Protein AF-A0AAV4SG59-F1 (afdb_monomer_lite)

Secondary structure (DSSP, 8-state):
-PPPEEEEE---TTT-EEEE-TTS-EEEESHHHHHHHHHHHHHT--EEEEE-TT--S--B-TTS-B-HHHHHHHTTS-SEEESS----HHHHTTS-----S---------PPPP-------S---

pLDDT: mean 89.24, std 9.64, range [48.56, 97.56]

Organism: Caerostris extrusa (NCBI:txid172846)

Structure (mmCIF, N/CA/C/O backbone):
data_AF-A0AAV4SG59-F1
#
_entry.id   AF-A0AAV4SG59-F1
#
loop_
_atom_site.group_PDB
_atom_site.id
_atom_site.type_symbol
_atom_site.label_atom_id
_atom_site.label_alt_id
_atom_site.label_comp_id
_atom_site.label_asym_id
_atom_site.label_entity_id
_atom_site.label_seq_id
_atom_site.pdbx_PDB_ins_code
_atom_site.Cartn_x
_atom_site.Cartn_y
_atom_site.Cartn_z
_atom_site.occupancy
_atom_site.B_iso_or_equiv
_atom_site.auth_seq_id
_atom_site.auth_comp_id
_atom_site.auth_asym_id
_atom_site.auth_atom_id
_atom_site.pdbx_PDB_model_num
ATOM 1 N N . MET A 1 1 ? -23.487 -0.217 15.645 1.00 48.56 1 MET A N 1
ATOM 2 C CA . MET A 1 1 ? -22.173 0.319 16.071 1.00 48.56 1 MET A CA 1
ATOM 3 C C . MET A 1 1 ? -21.315 0.450 14.822 1.00 48.56 1 MET A C 1
ATOM 5 O O . MET A 1 1 ? -21.393 -0.451 13.999 1.00 48.56 1 MET A O 1
ATOM 9 N N . LYS A 1 2 ? -20.582 1.552 14.612 1.00 55.00 2 LYS A N 1
ATOM 10 C CA . LYS A 1 2 ? -19.637 1.623 13.482 1.00 55.00 2 LYS A CA 1
ATOM 11 C C . LYS A 1 2 ? -18.427 0.747 13.823 1.00 55.00 2 LYS A C 1
ATOM 13 O O . LYS A 1 2 ? -17.801 0.981 14.852 1.00 55.00 2 LYS A O 1
ATOM 18 N N . GLN A 1 3 ? -18.158 -0.273 13.009 1.00 78.12 3 GLN A N 1
ATOM 19 C CA . GLN A 1 3 ? -16.942 -1.085 13.098 1.00 78.12 3 GLN A CA 1
ATOM 20 C C . GLN A 1 3 ? -15.732 -0.163 12.867 1.00 78.12 3 GLN A C 1
ATOM 22 O O . GLN A 1 3 ? -15.763 0.659 11.950 1.00 78.12 3 GLN A O 1
ATOM 27 N N . LYS A 1 4 ? -14.702 -0.256 13.713 1.00 88.75 4 LYS A N 1
ATOM 28 C CA . LYS A 1 4 ? -13.432 0.459 13.519 1.00 88.75 4 LYS A CA 1
ATOM 29 C C . LYS A 1 4 ? -12.684 -0.199 12.355 1.00 88.75 4 LYS A C 1
ATOM 31 O O . LYS A 1 4 ? -12.552 -1.417 12.373 1.00 88.75 4 LYS A O 1
ATOM 36 N N . THR A 1 5 ? -12.235 0.581 11.371 1.00 94.50 5 THR A N 1
ATOM 37 C CA . THR A 1 5 ? -11.541 0.070 10.177 1.00 94.50 5 THR A CA 1
ATOM 38 C C . THR A 1 5 ? -10.048 -0.122 10.452 1.00 94.50 5 THR A C 1
ATOM 40 O O . THR A 1 5 ? -9.382 0.799 10.914 1.00 94.50 5 THR A O 1
ATOM 43 N N . PHE A 1 6 ? -9.482 -1.277 10.136 1.00 95.50 6 PHE A N 1
ATOM 44 C CA . PHE A 1 6 ? -8.046 -1.533 10.228 1.00 95.50 6 PHE A CA 1
ATOM 45 C C . PHE A 1 6 ? -7.386 -1.355 8.862 1.00 95.50 6 PHE A C 1
ATOM 47 O O . PHE A 1 6 ? -7.789 -1.970 7.875 1.00 95.50 6 PHE A O 1
ATOM 54 N N . VAL A 1 7 ? -6.362 -0.508 8.803 1.00 95.75 7 VAL A N 1
ATOM 55 C CA . VAL A 1 7 ? -5.634 -0.182 7.574 1.00 95.75 7 VAL A CA 1
ATOM 56 C C . VAL A 1 7 ? -4.211 -0.701 7.704 1.00 95.75 7 VAL A C 1
ATOM 58 O O . VAL A 1 7 ? -3.443 -0.196 8.526 1.00 95.75 7 VAL A O 1
ATOM 61 N N . VAL A 1 8 ? -3.856 -1.705 6.901 1.00 95.88 8 VAL A N 1
ATOM 62 C CA . VAL A 1 8 ? -2.485 -2.219 6.833 1.00 95.88 8 VAL A CA 1
ATOM 63 C C . VAL A 1 8 ? -1.680 -1.461 5.783 1.00 95.88 8 VAL A C 1
ATOM 65 O O . VAL A 1 8 ? -2.083 -1.345 4.624 1.00 95.88 8 VAL A O 1
ATOM 68 N N . VAL A 1 9 ? -0.538 -0.931 6.202 1.00 93.94 9 VAL A N 1
ATOM 69 C CA . VAL A 1 9 ? 0.274 -0.020 5.394 1.00 93.94 9 VAL A CA 1
ATOM 70 C C . VAL A 1 9 ? 1.597 -0.626 4.951 1.00 93.94 9 VAL A C 1
ATOM 72 O O . VAL A 1 9 ? 2.167 -1.472 5.645 1.00 93.94 9 VAL A O 1
ATOM 75 N N . SER A 1 10 ? 2.085 -0.160 3.797 1.00 90.88 10 SER A N 1
ATOM 76 C CA . SER A 1 10 ? 3.367 -0.590 3.245 1.00 90.88 10 SER A CA 1
ATOM 77 C C . SER A 1 10 ? 4.522 -0.316 4.210 1.00 90.88 10 SER A C 1
ATOM 79 O O . SER A 1 10 ? 4.618 0.788 4.747 1.00 90.88 10 SER A O 1
ATOM 81 N N . PRO A 1 11 ? 5.432 -1.287 4.404 1.00 84.94 11 PRO A N 1
ATOM 82 C CA . PRO A 1 11 ? 6.613 -1.122 5.248 1.00 84.94 11 PRO A CA 1
ATOM 83 C C . PRO A 1 11 ? 7.744 -0.350 4.545 1.00 84.94 11 PRO A C 1
ATOM 85 O O . PRO A 1 11 ? 8.852 -0.249 5.068 1.00 84.94 11 PRO A O 1
ATOM 88 N N . MET A 1 12 ? 7.513 0.144 3.326 1.00 87.94 12 MET A N 1
ATOM 89 C CA . MET A 1 12 ? 8.528 0.820 2.531 1.00 87.94 12 MET A CA 1
ATOM 90 C C . MET A 1 12 ? 8.693 2.285 2.965 1.00 87.94 12 MET A C 1
ATOM 92 O O . MET A 1 12 ? 8.087 3.189 2.388 1.00 87.94 12 MET A O 1
ATOM 96 N N . GLU A 1 13 ? 9.587 2.501 3.933 1.00 85.56 13 GLU A N 1
ATOM 97 C CA . GLU A 1 13 ? 9.891 3.797 4.575 1.00 85.56 13 GLU A CA 1
ATOM 98 C C . GLU A 1 13 ? 10.122 4.966 3.597 1.00 85.56 13 GLU A C 1
ATOM 100 O O . GLU A 1 13 ? 9.777 6.111 3.888 1.00 85.56 13 GLU A O 1
ATOM 105 N N . LEU A 1 14 ? 10.668 4.693 2.403 1.00 87.50 14 LEU A N 1
ATOM 106 C CA . LEU A 1 14 ? 10.906 5.722 1.382 1.00 87.50 14 LEU A CA 1
ATOM 107 C C . LEU A 1 14 ? 9.606 6.373 0.878 1.00 87.50 14 LEU A C 1
ATOM 109 O O . LEU A 1 14 ? 9.587 7.566 0.579 1.00 87.50 14 LEU A O 1
ATOM 113 N N . LEU A 1 15 ? 8.534 5.590 0.755 1.00 88.00 15 LEU A N 1
ATOM 114 C CA . LEU A 1 15 ? 7.243 6.053 0.239 1.00 88.00 15 LEU A CA 1
ATOM 115 C C . LEU A 1 15 ? 6.253 6.345 1.363 1.00 88.00 15 LEU A C 1
ATOM 117 O O . LEU A 1 15 ? 5.384 7.210 1.209 1.00 88.00 15 LEU A O 1
ATOM 121 N N . MET A 1 16 ? 6.381 5.631 2.480 1.00 91.56 16 MET A N 1
ATOM 122 C CA . MET A 1 16 ? 5.444 5.696 3.585 1.00 91.56 16 MET A CA 1
ATOM 123 C C . MET A 1 16 ? 6.145 5.479 4.920 1.00 91.56 16 MET A C 1
ATOM 125 O O . MET A 1 16 ? 6.764 4.444 5.128 1.00 91.56 16 MET A O 1
ATOM 129 N N . HIS A 1 17 ? 5.973 6.425 5.839 1.00 89.94 17 HIS A N 1
ATOM 130 C CA . HIS A 1 17 ? 6.396 6.280 7.229 1.00 89.94 17 HIS A CA 1
ATOM 131 C C . HIS A 1 17 ? 5.258 6.650 8.176 1.00 89.94 17 HIS A C 1
ATOM 133 O O . HIS A 1 17 ? 4.491 7.589 7.939 1.00 89.94 17 HIS A O 1
ATOM 139 N N . VAL A 1 18 ? 5.130 5.865 9.245 1.00 90.81 18 VAL A N 1
ATOM 140 C CA . V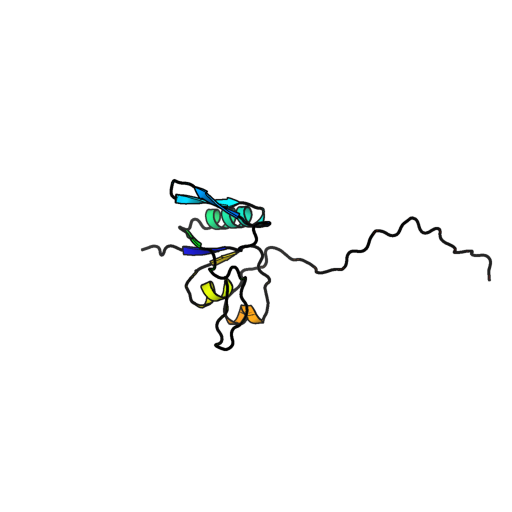AL A 1 18 ? 4.047 5.979 10.224 1.00 90.81 18 VAL A CA 1
ATOM 141 C C . VAL A 1 18 ? 4.575 6.678 11.470 1.00 90.81 18 VAL A C 1
ATOM 143 O O . VAL A 1 18 ? 5.276 6.078 12.283 1.00 90.81 18 VAL A O 1
ATOM 146 N N . ASN A 1 19 ? 4.199 7.939 11.655 1.00 89.94 19 ASN A N 1
ATOM 147 C CA . ASN A 1 19 ? 4.570 8.720 12.826 1.00 89.94 19 ASN A CA 1
ATOM 148 C C . ASN A 1 19 ? 3.451 8.658 13.875 1.00 89.94 19 ASN A C 1
ATOM 150 O O . ASN A 1 19 ? 2.357 9.190 13.673 1.00 89.94 19 ASN A O 1
ATOM 154 N N . ARG A 1 20 ? 3.704 7.971 14.995 1.00 88.25 20 ARG A N 1
ATOM 155 C CA . ARG A 1 20 ? 2.756 7.868 16.114 1.00 88.25 20 ARG A CA 1
ATOM 156 C C . ARG A 1 20 ? 3.062 8.947 17.145 1.00 88.25 20 ARG A C 1
ATOM 158 O O . ARG A 1 20 ? 4.103 8.912 17.799 1.00 88.25 20 ARG A O 1
ATOM 165 N N . LYS A 1 21 ? 2.138 9.888 17.316 1.00 84.06 21 LYS A N 1
ATOM 166 C CA . LYS A 1 21 ? 2.238 10.948 18.322 1.00 84.06 21 LYS A CA 1
ATOM 167 C C . LYS A 1 21 ? 1.883 10.399 19.704 1.00 84.06 21 LYS A C 1
ATOM 169 O O . LYS A 1 21 ? 1.086 9.473 19.843 1.00 84.06 21 LYS A O 1
ATOM 174 N N . GLY A 1 22 ? 2.441 11.006 20.753 1.00 77.06 22 GLY A N 1
ATOM 175 C CA . GLY A 1 22 ? 2.218 10.582 22.145 1.00 77.06 22 GLY A CA 1
ATOM 176 C C . GLY A 1 22 ? 0.767 10.698 22.639 1.00 77.06 22 GLY A C 1
ATOM 177 O O . GLY A 1 22 ? 0.436 10.144 23.680 1.00 77.06 22 GLY A O 1
ATOM 178 N N . ASN A 1 23 ? -0.105 11.383 21.895 1.00 80.00 23 ASN A N 1
ATOM 179 C CA . ASN A 1 23 ? -1.544 11.476 22.157 1.00 80.00 23 ASN A CA 1
ATOM 180 C C . ASN A 1 23 ? -2.366 10.350 21.491 1.00 80.00 23 ASN A C 1
ATOM 182 O O . ASN A 1 23 ? -3.585 10.338 21.630 1.00 80.00 23 ASN A O 1
ATOM 186 N N . GLY A 1 24 ? -1.717 9.423 20.778 1.00 74.38 24 GLY A N 1
ATOM 187 C CA . GLY A 1 24 ? -2.370 8.336 20.045 1.00 74.38 24 GLY A CA 1
ATOM 188 C C . GLY A 1 24 ? -2.714 8.665 18.590 1.00 74.38 24 GLY A C 1
ATOM 189 O O . GLY A 1 24 ? -3.137 7.762 17.866 1.00 74.38 24 GLY A O 1
ATOM 190 N N . ASP A 1 25 ? -2.496 9.904 18.135 1.00 81.69 25 ASP A N 1
ATOM 191 C CA . ASP A 1 25 ? -2.700 10.267 16.733 1.00 81.69 25 ASP A CA 1
ATOM 192 C C . ASP A 1 25 ? -1.640 9.610 15.847 1.00 81.69 25 ASP A C 1
ATOM 194 O O . ASP A 1 25 ? -0.448 9.576 16.174 1.00 81.69 25 ASP A O 1
ATOM 198 N N . VAL A 1 26 ? -2.070 9.130 14.683 1.00 87.06 26 VAL A N 1
ATOM 199 C CA . VAL A 1 26 ? -1.180 8.579 13.662 1.00 87.06 26 VAL A CA 1
ATOM 200 C C . VAL A 1 26 ? -1.119 9.543 12.490 1.00 87.06 26 VAL A C 1
ATOM 202 O O . VAL A 1 26 ? -2.151 9.922 11.941 1.00 87.06 26 VAL A O 1
ATOM 205 N N . GLN A 1 27 ? 0.093 9.924 12.103 1.00 90.06 27 GLN A N 1
ATOM 206 C CA . GLN A 1 27 ? 0.351 10.717 10.913 1.00 90.06 27 GLN A CA 1
ATOM 207 C C . GLN A 1 27 ? 1.088 9.856 9.891 1.00 90.06 27 GLN A C 1
ATOM 209 O O . GLN A 1 27 ? 2.159 9.317 10.174 1.00 90.06 27 GLN A O 1
ATOM 214 N N . LEU A 1 28 ? 0.486 9.705 8.712 1.00 92.44 28 LEU A N 1
ATOM 215 C CA . LEU A 1 28 ? 1.127 9.061 7.574 1.00 92.44 28 LEU A CA 1
ATOM 216 C C . LEU A 1 28 ? 1.906 10.109 6.784 1.00 92.44 28 LEU A C 1
ATOM 218 O O . LEU A 1 28 ? 1.364 11.129 6.350 1.00 92.44 28 LEU A O 1
ATOM 222 N N . GLU A 1 29 ? 3.188 9.853 6.597 1.00 92.31 29 GLU A N 1
ATOM 223 C CA . GLU A 1 29 ? 4.108 10.744 5.906 1.00 92.31 29 GLU A CA 1
ATOM 224 C C . GLU A 1 29 ? 4.785 10.011 4.730 1.00 92.31 29 GLU A C 1
ATOM 226 O O . GLU A 1 29 ? 4.609 8.809 4.539 1.00 92.31 29 GLU A O 1
ATOM 231 N N . GLY A 1 30 ? 5.530 10.743 3.895 1.00 92.25 30 GLY A N 1
ATOM 232 C CA . GLY A 1 30 ? 5.955 10.272 2.567 1.00 92.25 30 GLY A CA 1
ATOM 233 C C . GLY A 1 30 ? 4.897 10.549 1.492 1.00 92.25 30 GLY A C 1
ATOM 234 O O . GLY A 1 30 ? 3.806 11.034 1.800 1.00 92.25 30 GLY A O 1
ATOM 235 N N . CYS A 1 31 ? 5.221 10.331 0.215 1.00 91.69 31 CYS A N 1
ATOM 236 C CA . CYS A 1 31 ? 4.286 10.625 -0.879 1.00 91.69 31 CYS A CA 1
ATOM 237 C C . CYS A 1 31 ? 3.043 9.723 -0.824 1.00 91.69 31 CYS A C 1
ATOM 239 O O . CYS A 1 31 ? 1.924 10.235 -0.826 1.00 91.69 31 CYS A O 1
ATOM 241 N N . GLU A 1 32 ? 3.232 8.412 -0.680 1.00 92.81 32 GLU A N 1
ATOM 242 C CA . GLU A 1 32 ? 2.137 7.445 -0.559 1.00 92.81 32 GLU A CA 1
ATOM 243 C C . GLU A 1 32 ? 1.421 7.577 0.787 1.00 92.81 32 GLU A C 1
ATOM 245 O O . GLU A 1 32 ? 0.196 7.489 0.840 1.00 92.81 32 GLU A O 1
ATOM 250 N N . GLY A 1 33 ? 2.155 7.849 1.873 1.00 93.62 33 GLY A N 1
ATOM 251 C CA . GLY A 1 33 ? 1.556 8.086 3.190 1.00 93.62 33 GLY A CA 1
ATOM 252 C C . GLY A 1 33 ? 0.599 9.277 3.190 1.00 93.62 33 GLY A C 1
ATOM 253 O O . GLY A 1 33 ? -0.550 9.148 3.609 1.00 93.62 33 GLY A O 1
ATOM 254 N N . LYS A 1 34 ? 1.031 10.419 2.641 1.00 93.56 34 LYS A N 1
ATOM 255 C CA . LYS A 1 34 ? 0.177 11.610 2.508 1.00 93.56 34 LYS A CA 1
ATOM 256 C C . LYS A 1 34 ? -1.006 11.371 1.574 1.00 93.56 34 LYS A C 1
ATOM 258 O O . LYS A 1 34 ? -2.103 11.837 1.867 1.00 93.56 34 LYS A O 1
ATOM 263 N N . PHE A 1 35 ? -0.805 10.650 0.471 1.00 93.62 35 PHE A N 1
ATOM 264 C CA . PHE A 1 35 ? -1.899 10.299 -0.433 1.00 93.62 35 PHE A CA 1
ATOM 265 C C . PHE A 1 35 ? -2.954 9.433 0.269 1.00 93.62 35 PHE A C 1
ATOM 267 O O . PHE A 1 35 ? -4.136 9.777 0.256 1.00 93.62 35 PHE A O 1
ATOM 274 N N . LEU A 1 36 ? -2.534 8.369 0.960 1.00 93.88 36 LEU A N 1
ATOM 275 C CA . LEU A 1 36 ? -3.438 7.508 1.722 1.00 93.88 36 LEU A CA 1
ATOM 276 C C . LEU A 1 36 ? -4.153 8.281 2.840 1.00 93.88 36 LEU A C 1
ATOM 278 O O . LEU A 1 36 ? -5.354 8.100 3.027 1.00 93.88 36 LEU A O 1
ATOM 282 N N . GLN A 1 37 ? -3.456 9.183 3.536 1.00 93.06 37 GLN A N 1
ATOM 283 C CA . GLN A 1 37 ? -4.054 10.059 4.548 1.00 93.06 37 GLN A CA 1
ATOM 284 C C . GLN A 1 37 ? -5.215 10.886 3.970 1.00 93.06 37 GLN A C 1
ATOM 286 O O . GLN A 1 37 ? -6.302 10.895 4.545 1.00 93.06 37 GLN A O 1
ATOM 291 N N . ILE A 1 38 ? -5.026 11.505 2.797 1.00 94.50 38 ILE A N 1
ATOM 292 C CA . ILE A 1 38 ? -6.075 12.274 2.102 1.00 94.50 38 ILE A CA 1
ATOM 293 C C . ILE A 1 38 ? -7.270 11.381 1.746 1.00 94.50 38 ILE A C 1
ATOM 295 O O . ILE A 1 38 ? -8.421 11.788 1.918 1.00 94.50 38 ILE A O 1
ATOM 299 N N . VAL A 1 39 ? -7.022 10.156 1.272 1.00 93.94 39 VAL A N 1
ATOM 300 C CA . VAL A 1 39 ? -8.090 9.191 0.960 1.00 93.94 39 VAL A CA 1
ATOM 301 C C . VAL A 1 39 ? -8.896 8.848 2.216 1.00 93.94 39 VAL A C 1
ATOM 303 O O . VAL A 1 39 ? -10.126 8.909 2.192 1.00 93.94 39 VAL A O 1
ATOM 306 N N . LEU A 1 40 ? -8.232 8.532 3.329 1.00 93.12 40 LEU A N 1
ATOM 307 C CA . LEU A 1 40 ? -8.893 8.175 4.589 1.00 93.12 40 LEU A CA 1
ATOM 308 C C . LEU A 1 40 ? -9.703 9.346 5.174 1.00 93.12 40 LEU A C 1
ATOM 310 O O . LEU A 1 40 ? -10.825 9.146 5.650 1.00 93.12 40 LEU A O 1
ATOM 314 N N . GLU A 1 41 ? -9.183 10.571 5.078 1.00 93.19 41 GLU A N 1
ATOM 315 C CA . GLU A 1 41 ? -9.892 11.797 5.465 1.00 93.19 41 GLU A CA 1
ATOM 316 C C . GLU A 1 41 ? -11.136 12.039 4.601 1.00 93.19 41 GLU A C 1
ATOM 318 O O . GLU A 1 41 ? -12.209 12.360 5.126 1.00 93.19 41 GLU A O 1
ATOM 323 N N . ALA A 1 42 ? -11.032 11.827 3.286 1.00 95.62 42 ALA A N 1
ATOM 324 C CA . ALA A 1 42 ? -12.154 11.958 2.359 1.00 95.62 42 ALA A CA 1
ATOM 325 C C . ALA A 1 42 ? -13.256 10.917 2.619 1.00 95.62 42 ALA A C 1
ATOM 327 O O . ALA A 1 42 ? -14.443 11.238 2.511 1.00 95.62 42 ALA A O 1
ATOM 328 N N . LEU A 1 43 ? -12.883 9.696 3.017 1.00 93.25 43 LEU A N 1
ATOM 329 C CA . LEU A 1 43 ? -13.821 8.633 3.392 1.00 93.25 43 LEU A CA 1
ATOM 330 C C . LEU A 1 43 ? -14.570 8.926 4.703 1.00 93.25 43 LEU A C 1
ATOM 332 O O . LEU A 1 43 ? -15.649 8.372 4.923 1.00 93.25 43 LEU A O 1
ATOM 336 N N . ARG A 1 44 ? -14.036 9.804 5.566 1.00 92.56 44 ARG A N 1
ATOM 337 C CA . ARG A 1 44 ? -14.619 10.167 6.875 1.00 92.56 44 ARG A CA 1
ATOM 338 C C . ARG A 1 44 ? -14.904 8.943 7.758 1.00 92.56 44 ARG A C 1
ATOM 340 O O . ARG A 1 44 ? -15.940 8.861 8.429 1.00 92.56 44 ARG A O 1
ATOM 347 N N . ILE A 1 45 ? -13.981 7.985 7.742 1.00 90.00 45 ILE A N 1
ATOM 348 C CA . ILE A 1 45 ? -14.040 6.750 8.532 1.00 90.00 45 ILE A CA 1
ATOM 349 C C . ILE A 1 45 ? -13.157 6.844 9.777 1.00 90.00 45 ILE A C 1
ATOM 351 O O . ILE A 1 45 ? -12.180 7.586 9.810 1.00 90.00 45 ILE A O 1
ATOM 355 N N . GLN A 1 46 ? -13.499 6.074 10.810 1.00 91.06 46 GLN A N 1
ATOM 356 C CA . GLN A 1 46 ? -12.600 5.849 11.940 1.00 91.06 46 GLN A CA 1
ATOM 357 C C . GLN A 1 46 ? -11.701 4.668 11.609 1.00 91.06 46 GLN A C 1
ATOM 359 O O . GLN A 1 46 ? -12.213 3.579 11.341 1.00 91.06 46 GLN A O 1
ATOM 364 N N . TYR A 1 47 ? -10.389 4.878 11.655 1.00 92.19 47 TYR A N 1
ATOM 365 C CA . TYR A 1 47 ? -9.425 3.852 11.294 1.00 92.19 47 TYR A CA 1
ATOM 366 C C . TYR A 1 47 ? -8.299 3.694 12.317 1.00 92.19 47 TYR A C 1
ATOM 368 O O . TYR A 1 47 ? -8.052 4.569 13.147 1.00 92.19 47 TYR A O 1
ATOM 376 N N . GLU A 1 48 ? -7.614 2.559 12.248 1.00 92.69 48 GLU A N 1
ATOM 377 C CA . GLU A 1 48 ? -6.368 2.285 12.952 1.00 92.69 48 GLU A CA 1
ATOM 378 C C . GLU A 1 48 ? -5.321 1.774 11.968 1.00 92.69 48 GLU A C 1
ATOM 380 O O . GLU A 1 48 ? -5.585 0.865 11.182 1.00 92.69 48 GLU A O 1
ATOM 385 N N . ILE A 1 49 ? -4.127 2.364 12.020 1.00 92.75 49 ILE A N 1
ATOM 386 C CA . ILE A 1 49 ? -2.997 1.919 11.208 1.00 92.75 49 ILE A CA 1
ATOM 387 C C . ILE A 1 49 ? -2.331 0.725 11.883 1.00 92.75 49 ILE A C 1
ATOM 389 O O . ILE A 1 49 ? -1.848 0.829 13.020 1.00 92.75 49 ILE A O 1
ATOM 393 N N . VAL A 1 50 ? -2.244 -0.377 11.150 1.00 92.44 50 VAL A N 1
ATOM 394 C CA . VAL A 1 50 ? -1.520 -1.592 11.526 1.00 92.44 50 VAL A CA 1
ATOM 395 C C . VAL A 1 50 ? -0.399 -1.853 10.523 1.00 92.44 50 VAL A C 1
ATOM 397 O O . VAL A 1 50 ? -0.452 -1.420 9.376 1.00 92.44 50 VAL A O 1
ATOM 400 N N . VAL A 1 51 ? 0.646 -2.546 10.960 1.00 89.31 51 VAL A N 1
ATOM 401 C CA . VAL A 1 51 ? 1.791 -2.906 10.114 1.00 89.31 51 VAL A CA 1
ATOM 402 C C . VAL A 1 51 ? 1.906 -4.423 10.123 1.00 89.31 51 VAL A C 1
ATOM 404 O O . VAL A 1 51 ? 1.772 -5.037 11.186 1.00 89.31 51 VAL A O 1
ATOM 407 N N . SER A 1 52 ? 2.133 -5.029 8.954 1.00 90.12 52 SER A N 1
ATOM 408 C CA . SER A 1 52 ? 2.341 -6.476 8.882 1.00 90.12 52 SER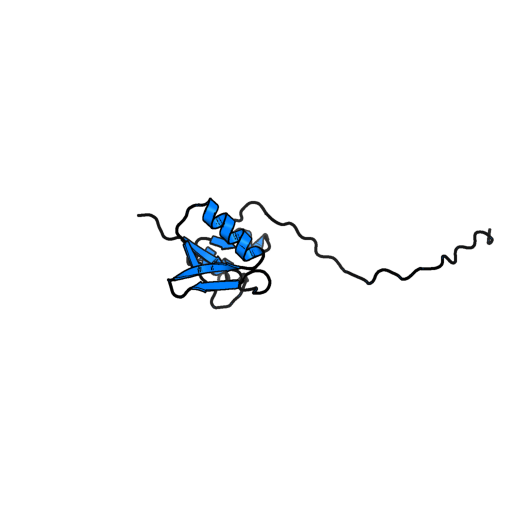 A CA 1
ATOM 409 C C . SER A 1 52 ? 3.576 -6.877 9.680 1.00 90.12 52 SER A C 1
ATOM 411 O O . SER A 1 52 ? 4.627 -6.248 9.568 1.00 90.12 52 SER A O 1
ATOM 413 N N . LYS A 1 53 ? 3.471 -7.955 10.461 1.00 89.31 53 LYS A N 1
ATOM 414 C CA . LYS A 1 53 ? 4.576 -8.445 11.303 1.00 89.31 53 LYS A CA 1
ATOM 415 C C . LYS A 1 53 ? 5.791 -8.886 10.488 1.00 89.31 53 LYS A C 1
ATOM 417 O O . LYS A 1 53 ? 6.912 -8.773 10.966 1.00 89.31 53 LYS A O 1
ATOM 422 N N . ASP A 1 54 ? 5.554 -9.413 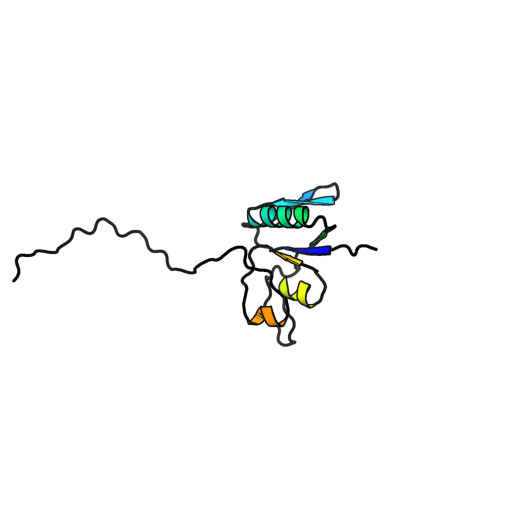9.291 1.00 91.75 54 ASP A N 1
ATOM 423 C CA . ASP A 1 54 ? 6.590 -9.917 8.386 1.00 91.75 54 ASP A CA 1
ATOM 424 C C . ASP A 1 54 ? 7.143 -8.844 7.433 1.00 91.75 54 ASP A C 1
ATOM 426 O O . ASP A 1 54 ? 8.107 -9.114 6.723 1.00 91.75 54 ASP A O 1
ATOM 430 N N . LEU A 1 55 ? 6.559 -7.637 7.425 1.00 91.00 55 LEU A N 1
ATOM 431 C CA . LEU A 1 55 ? 6.920 -6.538 6.523 1.00 91.00 55 LEU A CA 1
ATOM 432 C C . LEU A 1 55 ? 6.916 -6.944 5.034 1.00 91.00 55 LEU A C 1
ATOM 434 O O . LEU A 1 55 ? 7.684 -6.410 4.231 1.00 91.00 55 LEU A O 1
ATOM 438 N N . LEU A 1 56 ? 6.041 -7.876 4.646 1.00 92.75 56 LEU A N 1
ATOM 439 C CA . LEU A 1 56 ? 5.870 -8.299 3.256 1.00 92.75 56 LEU A CA 1
ATOM 440 C C . LEU A 1 56 ? 4.624 -7.670 2.621 1.00 92.75 56 LEU A C 1
ATOM 442 O O . LEU A 1 56 ? 3.624 -7.393 3.284 1.00 92.75 56 LEU A O 1
ATOM 446 N N . TYR A 1 57 ? 4.657 -7.502 1.297 1.00 92.62 57 TYR A N 1
ATOM 447 C CA . TYR A 1 57 ? 3.481 -7.095 0.520 1.00 92.62 57 TYR A CA 1
ATOM 448 C C . TYR A 1 57 ? 2.438 -8.211 0.472 1.00 92.62 57 TYR A C 1
ATOM 450 O O . TYR A 1 57 ? 1.258 -7.982 0.726 1.00 92.62 57 TYR A O 1
ATOM 458 N N . GLY A 1 58 ? 2.891 -9.426 0.178 1.00 93.12 58 GLY A N 1
ATOM 459 C CA . GLY A 1 58 ? 2.078 -10.627 0.208 1.00 93.12 58 GLY A CA 1
ATOM 460 C C . GLY A 1 58 ? 2.429 -11.572 -0.923 1.00 93.12 58 GLY A C 1
ATOM 461 O O . GLY A 1 58 ? 2.245 -11.249 -2.103 1.00 93.12 58 GLY A O 1
ATOM 462 N N . GLU A 1 59 ? 2.911 -12.737 -0.510 1.00 94.44 59 GLU A N 1
ATOM 463 C CA . GLU A 1 59 ? 3.290 -13.868 -1.345 1.00 94.44 59 GLU A CA 1
ATOM 464 C C . GLU A 1 59 ? 2.349 -15.044 -1.071 1.00 94.44 59 GLU A C 1
ATOM 466 O O . GLU A 1 59 ? 1.939 -15.230 0.082 1.00 94.44 59 GLU A O 1
ATOM 471 N N . PRO A 1 60 ? 1.996 -15.834 -2.097 1.00 96.31 60 PRO A N 1
ATOM 472 C CA . PRO A 1 60 ? 1.147 -17.000 -1.917 1.00 96.31 60 PRO A CA 1
ATOM 473 C C . PRO A 1 60 ? 1.858 -18.066 -1.076 1.00 96.31 60 PRO A C 1
ATOM 475 O O . PRO A 1 60 ? 3.043 -18.351 -1.261 1.00 96.31 60 PRO A O 1
ATOM 478 N N . LEU A 1 61 ? 1.107 -18.692 -0.179 1.00 96.31 61 LEU A N 1
ATOM 479 C CA . LEU A 1 61 ? 1.525 -19.830 0.628 1.00 96.31 61 LEU A CA 1
ATOM 480 C C . LEU A 1 61 ? 0.915 -21.134 0.079 1.00 96.31 61 LEU A C 1
ATOM 482 O O . LEU A 1 61 ? -0.126 -21.102 -0.585 1.00 96.31 61 LEU A O 1
ATOM 486 N N . PRO A 1 62 ? 1.521 -22.306 0.364 1.00 96.88 62 PRO A N 1
ATOM 487 C CA . PRO A 1 62 ? 1.009 -23.598 -0.111 1.00 96.88 62 PRO A CA 1
ATOM 488 C C . PRO A 1 62 ? -0.409 -23.949 0.366 1.00 96.88 62 PRO A C 1
ATOM 490 O O . PRO A 1 62 ? -1.063 -24.793 -0.240 1.00 96.88 62 PRO A O 1
ATOM 493 N N . ASP A 1 63 ? -0.880 -23.329 1.447 1.00 95.06 63 ASP A N 1
ATOM 494 C CA . ASP A 1 63 ? -2.209 -23.534 2.033 1.00 95.06 63 ASP A CA 1
ATOM 495 C C . ASP A 1 63 ? -3.304 -22.656 1.391 1.00 95.06 63 ASP A C 1
ATOM 497 O O . ASP A 1 63 ? -4.464 -22.722 1.796 1.00 95.06 63 ASP A O 1
ATOM 501 N N . GLY A 1 64 ? -2.951 -21.837 0.393 1.00 94.56 64 GLY A N 1
ATOM 502 C CA . GLY A 1 64 ? -3.859 -20.903 -0.276 1.00 94.56 64 GLY A CA 1
ATOM 503 C C . GLY A 1 64 ? -4.011 -19.549 0.427 1.00 94.56 64 GLY A C 1
ATOM 504 O O . GLY A 1 64 ? -4.707 -18.671 -0.093 1.00 94.56 64 GLY A O 1
ATOM 505 N N . ASN A 1 65 ? -3.358 -19.344 1.574 1.00 96.00 65 ASN A N 1
ATOM 506 C CA . ASN A 1 65 ? -3.245 -18.028 2.195 1.00 96.00 65 ASN A CA 1
ATOM 507 C C . ASN A 1 65 ? -2.125 -17.202 1.553 1.00 96.00 65 ASN A C 1
ATOM 509 O O . ASN A 1 65 ? -1.315 -17.698 0.772 1.00 96.00 65 ASN A O 1
ATOM 513 N N . PHE A 1 66 ? -2.068 -15.924 1.909 1.00 97.31 66 PHE A N 1
ATOM 514 C CA . PHE A 1 66 ? -0.960 -15.034 1.587 1.00 97.31 66 PHE A CA 1
ATOM 515 C C . PHE A 1 66 ? -0.225 -14.594 2.854 1.00 97.31 66 PHE A C 1
ATOM 517 O O . PHE A 1 66 ? -0.802 -14.499 3.942 1.00 97.31 66 PHE A O 1
ATOM 524 N N . THR A 1 67 ? 1.059 -14.290 2.712 1.00 96.19 67 THR A N 1
ATOM 525 C CA . THR A 1 67 ? 1.817 -13.531 3.715 1.00 96.19 67 THR A CA 1
ATOM 526 C C . THR A 1 67 ? 1.450 -12.046 3.663 1.00 96.19 67 THR A C 1
ATOM 528 O O . THR A 1 67 ? 0.654 -11.614 2.819 1.00 96.19 67 THR A O 1
ATOM 531 N N . GLY A 1 68 ? 2.049 -11.239 4.536 1.00 95.12 68 GLY A N 1
ATOM 532 C CA . GLY A 1 68 ? 2.069 -9.797 4.359 1.00 95.12 68 GLY A CA 1
ATOM 533 C C . GLY A 1 68 ? 0.715 -9.107 4.426 1.00 95.12 68 GLY A C 1
ATOM 534 O O . GLY A 1 68 ? -0.280 -9.628 4.937 1.00 95.12 68 GLY A O 1
ATOM 535 N N . MET A 1 69 ? 0.691 -7.909 3.854 1.00 95.75 69 MET A N 1
ATOM 536 C CA . MET A 1 69 ? -0.492 -7.053 3.803 1.00 95.75 69 MET A CA 1
ATOM 537 C C . MET A 1 69 ? -1.676 -7.714 3.091 1.0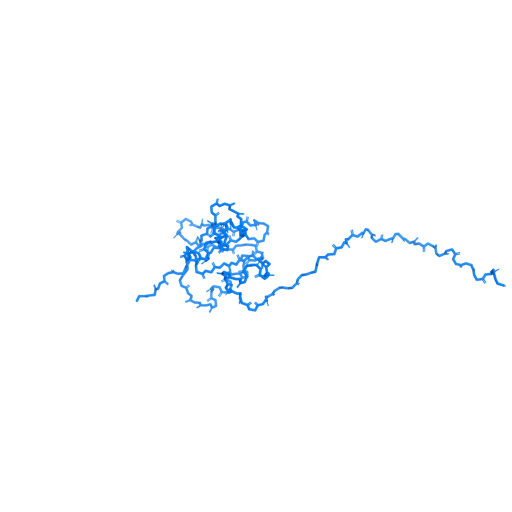0 95.75 69 MET A C 1
ATOM 539 O O . MET A 1 69 ? -2.799 -7.651 3.587 1.00 95.75 69 MET A O 1
ATOM 543 N N . ILE A 1 70 ? -1.433 -8.387 1.960 1.00 96.56 70 ILE A N 1
ATOM 544 C CA . ILE A 1 70 ? -2.486 -9.114 1.231 1.00 96.56 70 ILE A CA 1
ATOM 545 C C . ILE A 1 70 ? -3.069 -10.230 2.095 1.00 96.56 70 ILE A C 1
ATOM 547 O O . ILE A 1 70 ? -4.287 -10.381 2.150 1.00 96.56 70 ILE A O 1
ATOM 551 N N . GLY A 1 71 ? -2.223 -10.968 2.814 1.00 96.69 71 GLY A N 1
ATOM 552 C CA . GLY A 1 71 ? -2.655 -11.999 3.749 1.00 96.69 71 GLY A CA 1
ATOM 553 C C . GLY A 1 71 ? -3.526 -11.466 4.878 1.00 96.69 71 GLY A C 1
ATOM 554 O O . GLY A 1 71 ? -4.546 -12.069 5.205 1.00 96.69 71 GLY A O 1
ATOM 555 N N . MET A 1 72 ? -3.147 -10.323 5.456 1.00 97.38 72 MET A N 1
ATOM 556 C CA . MET A 1 72 ? -3.941 -9.674 6.502 1.00 97.38 72 MET A CA 1
ATOM 557 C C . MET A 1 72 ? -5.337 -9.297 5.994 1.00 97.38 72 MET A C 1
ATOM 559 O O . MET A 1 72 ? -6.320 -9.550 6.686 1.00 97.38 72 MET A O 1
ATOM 563 N N . VAL A 1 73 ? -5.442 -8.754 4.776 1.00 97.19 73 VAL A N 1
ATOM 564 C CA . VAL A 1 73 ? -6.744 -8.428 4.170 1.00 97.19 73 VAL A CA 1
ATOM 565 C C . VAL A 1 73 ? -7.542 -9.696 3.851 1.00 97.19 73 VAL A C 1
ATOM 567 O O . VAL A 1 73 ? -8.713 -9.785 4.207 1.00 97.19 73 VAL A O 1
ATOM 570 N N . GLN A 1 74 ? -6.911 -10.714 3.258 1.00 97.56 74 GLN A N 1
ATOM 571 C CA . GLN A 1 74 ? -7.554 -11.997 2.941 1.00 97.56 74 GLN A CA 1
ATOM 572 C C . GLN A 1 74 ? -8.169 -12.660 4.183 1.00 97.56 74 GLN A C 1
ATOM 574 O O . GLN A 1 74 ? -9.275 -13.194 4.118 1.00 97.56 74 GLN A O 1
ATOM 579 N N . ARG A 1 75 ? -7.453 -12.644 5.313 1.00 96.56 75 ARG A N 1
ATOM 580 C CA . ARG A 1 75 ? -7.893 -13.270 6.570 1.00 96.56 75 ARG A CA 1
ATOM 581 C C . ARG A 1 75 ? -8.804 -12.376 7.420 1.00 96.56 75 ARG A C 1
ATOM 583 O O . ARG A 1 75 ? -9.223 -12.805 8.492 1.00 96.56 75 ARG A O 1
ATOM 590 N N . GLY A 1 76 ? -9.115 -11.157 6.970 1.00 95.69 76 GLY A N 1
ATOM 591 C CA . GLY A 1 76 ? -9.941 -10.201 7.716 1.00 95.69 76 GLY A CA 1
ATOM 592 C C . GLY A 1 76 ? -9.255 -9.605 8.952 1.00 95.69 76 GLY A C 1
ATOM 593 O O . GLY A 1 76 ? -9.926 -9.117 9.857 1.00 95.69 76 GLY A O 1
ATOM 594 N N . GLU A 1 77 ? -7.923 -9.653 9.013 1.00 96.38 77 GLU A N 1
ATOM 595 C CA . GLU A 1 77 ? -7.109 -8.997 10.049 1.00 96.38 77 GLU A CA 1
ATOM 596 C C . GLU A 1 77 ? -6.957 -7.490 9.777 1.00 96.38 77 GLU A C 1
ATOM 598 O O . GLU A 1 77 ? -6.686 -6.713 10.693 1.00 96.38 77 GLU A O 1
ATOM 603 N N . ALA A 1 78 ? -7.124 -7.084 8.516 1.00 96.69 78 ALA A N 1
ATOM 604 C CA . ALA A 1 78 ? -7.219 -5.700 8.074 1.00 96.69 78 ALA A CA 1
ATOM 605 C C . ALA A 1 78 ? -8.361 -5.549 7.058 1.00 96.69 78 ALA A C 1
ATOM 607 O O . ALA A 1 78 ? -8.642 -6.465 6.291 1.00 96.69 78 ALA A O 1
ATOM 608 N N . ASP A 1 79 ? -8.994 -4.380 7.027 1.00 95.69 79 ASP A N 1
ATOM 609 C CA . ASP A 1 79 ? -10.110 -4.079 6.122 1.00 95.69 79 ASP A CA 1
ATOM 610 C C . ASP A 1 79 ? -9.638 -3.434 4.811 1.00 95.69 79 ASP A C 1
ATOM 612 O O . ASP A 1 79 ? -10.314 -3.506 3.786 1.00 95.69 79 ASP A O 1
ATOM 616 N N . LEU A 1 80 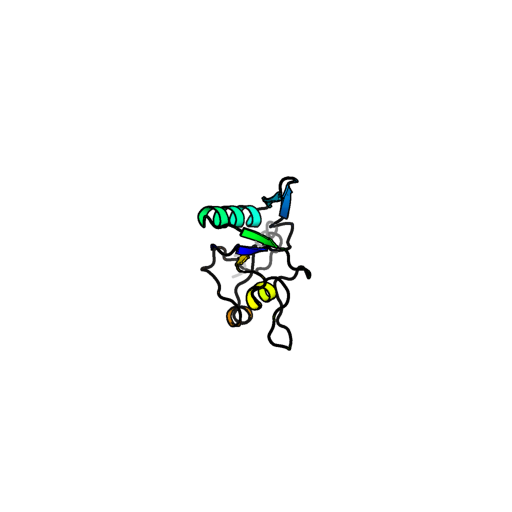? -8.485 -2.760 4.849 1.00 94.38 80 LEU A N 1
ATOM 617 C CA . LEU A 1 80 ? -7.924 -2.023 3.723 1.00 94.38 80 LEU A CA 1
ATOM 618 C C . LEU A 1 80 ? -6.399 -2.108 3.737 1.00 94.38 80 LEU A C 1
ATOM 620 O O . LEU A 1 80 ? -5.774 -2.071 4.797 1.00 94.38 80 LEU A O 1
ATOM 624 N N . THR A 1 81 ? -5.797 -2.162 2.551 1.00 93.50 81 THR A N 1
ATOM 625 C CA . THR A 1 81 ? -4.356 -1.968 2.372 1.00 93.50 81 THR A CA 1
ATOM 626 C C . THR A 1 81 ? -4.067 -0.870 1.353 1.00 93.50 81 THR A C 1
ATOM 628 O O . THR A 1 81 ? -4.865 -0.637 0.444 1.00 93.50 81 THR A O 1
ATOM 631 N N . GLY A 1 82 ? -2.941 -0.179 1.522 1.00 85.81 82 GLY A N 1
ATOM 632 C CA . GLY A 1 82 ? -2.477 0.881 0.632 1.00 85.81 82 GLY A CA 1
ATOM 633 C C . GLY A 1 82 ? -0.978 1.141 0.787 1.00 85.81 82 GLY A C 1
ATOM 634 O O . GLY A 1 82 ? -0.347 0.681 1.740 1.00 85.81 82 GLY A O 1
ATOM 635 N N . GLY A 1 83 ? -0.411 1.890 -0.157 1.00 79.56 83 GLY A N 1
ATOM 636 C CA . GLY A 1 83 ? 1.022 2.180 -0.205 1.00 79.56 83 GLY A CA 1
ATOM 637 C C . GLY A 1 83 ? 1.735 1.368 -1.274 1.00 79.56 83 GLY A C 1
ATOM 638 O O . GLY A 1 83 ? 2.505 0.465 -0.960 1.00 79.56 83 GLY A O 1
ATOM 639 N N . TYR A 1 84 ? 1.486 1.723 -2.535 1.00 85.12 84 TYR A N 1
ATOM 640 C CA . TYR A 1 84 ? 2.261 1.239 -3.677 1.00 85.12 84 TYR A CA 1
ATOM 641 C C . TYR A 1 84 ? 2.261 -0.291 -3.848 1.00 85.12 84 TYR A C 1
ATOM 643 O O . TYR A 1 84 ? 3.275 -0.973 -3.697 1.00 85.12 84 TYR A O 1
ATOM 651 N N . LEU A 1 85 ? 1.089 -0.856 -4.151 1.00 89.06 85 LEU A N 1
ATOM 652 C CA . LEU A 1 85 ? 0.917 -2.297 -4.323 1.00 89.06 85 LEU A CA 1
ATOM 653 C C . LEU A 1 85 ? 0.540 -2.651 -5.765 1.00 89.06 85 LEU A C 1
ATOM 655 O O . LEU A 1 85 ? -0.472 -2.193 -6.291 1.00 89.06 85 LEU A O 1
ATOM 659 N N . THR A 1 86 ? 1.332 -3.522 -6.392 1.00 91.94 86 THR A N 1
ATOM 660 C CA . THR A 1 86 ? 1.075 -3.986 -7.761 1.00 91.94 86 THR A CA 1
ATOM 661 C C . THR A 1 86 ? -0.163 -4.880 -7.824 1.00 91.94 86 THR A C 1
ATOM 663 O O . THR A 1 86 ? -0.221 -5.932 -7.172 1.00 91.94 86 THR A O 1
ATOM 666 N N . MET A 1 87 ? -1.122 -4.487 -8.664 1.00 93.44 87 MET A N 1
ATOM 667 C CA . MET A 1 87 ? -2.258 -5.318 -9.060 1.00 93.44 87 MET A CA 1
ATOM 668 C C . MET A 1 87 ? -1.779 -6.471 -9.946 1.00 93.44 87 MET A C 1
ATOM 670 O O . MET A 1 87 ? -1.071 -6.250 -10.926 1.00 93.44 87 MET A O 1
ATOM 674 N N . ASN A 1 88 ? -2.167 -7.705 -9.623 1.00 93.50 88 ASN A N 1
ATOM 675 C CA . ASN A 1 88 ? -1.882 -8.868 -10.462 1.00 93.50 88 ASN A CA 1
ATOM 676 C C . ASN A 1 88 ? -2.972 -9.943 -10.333 1.00 93.50 88 ASN A C 1
ATOM 678 O O . ASN A 1 88 ? -3.773 -9.934 -9.394 1.00 93.50 88 ASN A O 1
ATOM 682 N N . GLU A 1 89 ? -2.991 -10.878 -11.287 1.00 95.31 89 GLU A N 1
ATOM 683 C CA . GLU A 1 89 ? -4.004 -11.936 -11.367 1.00 95.31 89 GLU A CA 1
ATOM 684 C C . GLU A 1 89 ? -4.004 -12.834 -10.121 1.00 95.31 89 GLU A C 1
ATOM 686 O O . GLU A 1 89 ? -5.059 -13.188 -9.601 1.00 95.31 89 GLU A O 1
ATOM 691 N N . VAL A 1 90 ? -2.824 -13.166 -9.596 1.00 96.19 90 VAL A N 1
ATOM 692 C CA . VAL A 1 90 ? -2.669 -14.071 -8.449 1.00 96.19 90 VAL A CA 1
ATOM 693 C C . VAL A 1 90 ? -3.294 -13.474 -7.185 1.00 96.19 90 VAL A C 1
ATOM 695 O O . VAL A 1 90 ? -4.069 -14.149 -6.513 1.00 96.19 90 VAL A O 1
ATOM 698 N N . ARG A 1 91 ? -3.043 -12.192 -6.902 1.00 95.94 91 ARG A N 1
ATOM 699 C CA . ARG A 1 91 ? -3.629 -11.466 -5.765 1.00 95.94 91 ARG A CA 1
ATOM 700 C C . ARG A 1 91 ? -5.129 -11.222 -5.950 1.00 95.94 91 ARG A C 1
ATOM 702 O O . ARG A 1 91 ? -5.876 -11.309 -4.982 1.00 95.94 91 ARG A O 1
ATOM 709 N N . SER A 1 92 ? -5.594 -10.996 -7.183 1.00 95.94 92 SER A N 1
ATOM 710 C CA . SER A 1 92 ? -7.023 -10.751 -7.466 1.00 95.94 92 SER A CA 1
ATOM 711 C C . SER A 1 92 ? -7.950 -11.927 -7.134 1.00 95.94 92 SER A C 1
ATOM 713 O O . SER A 1 92 ? -9.163 -11.755 -7.057 1.00 95.94 92 SER A O 1
ATOM 715 N N . LYS A 1 93 ? -7.389 -13.123 -6.911 1.00 95.75 93 LYS A N 1
ATOM 716 C CA . LYS A 1 93 ? -8.141 -14.320 -6.509 1.00 95.75 93 LYS A CA 1
ATOM 717 C C . LYS A 1 93 ? -8.556 -14.298 -5.037 1.00 95.75 93 LYS A C 1
ATOM 719 O O . LYS A 1 93 ? -9.457 -15.041 -4.667 1.00 95.75 93 LYS A O 1
ATOM 724 N N . VAL A 1 94 ? -7.902 -13.478 -4.210 1.00 96.44 94 VAL A N 1
ATOM 725 C CA . VAL A 1 94 ? -8.098 -13.457 -2.749 1.00 96.44 94 VAL A CA 1
ATOM 726 C C . VAL A 1 94 ? -8.475 -12.083 -2.196 1.00 96.44 94 VAL A C 1
ATOM 728 O O . VAL A 1 94 ? -8.959 -12.000 -1.072 1.00 96.44 94 VAL A O 1
ATOM 731 N N . VAL A 1 95 ? -8.281 -11.013 -2.972 1.00 96.31 95 VAL A N 1
ATOM 732 C CA . VAL A 1 95 ? -8.672 -9.643 -2.614 1.00 96.31 95 VAL A CA 1
ATOM 733 C C . VAL A 1 95 ? -9.271 -8.910 -3.814 1.00 96.31 95 VAL A C 1
ATOM 735 O O . VAL A 1 95 ? -8.966 -9.223 -4.966 1.00 96.31 95 VAL A O 1
ATOM 738 N N . ASN A 1 96 ? -10.090 -7.890 -3.553 1.00 95.56 96 ASN A N 1
ATOM 739 C CA . ASN A 1 96 ? -10.541 -6.958 -4.584 1.00 95.56 96 ASN A CA 1
ATOM 740 C C . ASN A 1 96 ? -9.666 -5.703 -4.612 1.00 95.56 96 ASN A C 1
ATOM 742 O O . ASN A 1 96 ? -9.270 -5.178 -3.575 1.00 95.56 96 ASN A O 1
ATOM 746 N N . PHE A 1 97 ? -9.413 -5.204 -5.819 1.00 95.06 97 PHE A N 1
ATOM 747 C CA . PHE A 1 97 ? -8.702 -3.952 -6.046 1.00 95.06 97 PHE A CA 1
ATOM 748 C C . PHE A 1 97 ? -9.678 -2.825 -6.385 1.00 95.06 97 PHE A C 1
ATOM 750 O O . PHE A 1 97 ? -10.724 -3.057 -6.995 1.00 95.06 97 PHE A O 1
ATOM 757 N N . SER A 1 98 ? -9.312 -1.595 -6.022 1.00 93.25 98 SER A N 1
ATOM 758 C CA . SER A 1 98 ? -9.942 -0.395 -6.571 1.00 93.25 98 SER A CA 1
ATOM 759 C C . SER A 1 98 ? -9.548 -0.199 -8.039 1.00 93.25 98 SER A C 1
ATOM 761 O O . SER A 1 98 ? -8.767 -0.962 -8.611 1.00 93.25 98 SER A O 1
ATOM 763 N N . ILE A 1 99 ? -10.032 0.888 -8.642 1.00 93.38 99 ILE A N 1
ATOM 764 C CA . ILE A 1 99 ? -9.407 1.395 -9.864 1.00 93.38 99 ILE A CA 1
ATOM 765 C C . ILE A 1 99 ? -7.942 1.794 -9.576 1.00 93.38 99 ILE A C 1
ATOM 767 O O . ILE A 1 99 ? -7.670 2.297 -8.477 1.00 93.38 99 ILE A O 1
ATOM 771 N N . PRO A 1 100 ? -7.003 1.574 -10.516 1.00 92.50 100 PRO A N 1
ATOM 772 C CA . PRO A 1 100 ? -5.619 2.015 -10.356 1.00 92.50 100 PRO A CA 1
ATOM 773 C C . PRO A 1 100 ? -5.529 3.542 -10.230 1.00 92.50 100 PRO A C 1
ATOM 775 O O . PRO A 1 100 ? -6.184 4.261 -10.984 1.00 92.50 100 PRO A O 1
ATOM 778 N N . TYR A 1 101 ? -4.692 4.034 -9.313 1.00 90.81 101 TYR A N 1
ATOM 779 C CA . TYR A 1 101 ? -4.380 5.467 -9.175 1.00 90.81 101 TYR A CA 1
ATOM 780 C C . TYR A 1 101 ? -2.993 5.844 -9.724 1.00 90.81 101 TYR A C 1
ATOM 782 O O . TYR A 1 101 ? -2.698 7.026 -9.883 1.00 90.81 101 TYR A O 1
ATOM 790 N N . LEU A 1 102 ? -2.154 4.848 -10.021 1.00 89.62 102 LEU A N 1
ATOM 791 C CA . LEU A 1 102 ? -0.809 4.995 -10.568 1.00 89.62 102 LEU A CA 1
ATOM 792 C C . LEU A 1 102 ? -0.553 3.867 -11.580 1.00 89.62 102 LEU A C 1
ATOM 794 O O . LEU A 1 102 ? -0.929 2.720 -11.335 1.00 89.62 102 LEU A O 1
ATOM 798 N N . ILE A 1 103 ? 0.075 4.200 -12.710 1.00 90.38 103 ILE A N 1
ATOM 799 C CA . ILE A 1 103 ? 0.549 3.247 -13.721 1.00 90.38 103 ILE A CA 1
ATOM 800 C C . ILE A 1 103 ? 2.038 3.502 -13.916 1.00 90.38 103 ILE A C 1
ATOM 802 O O . ILE A 1 103 ? 2.446 4.643 -14.130 1.00 90.38 103 ILE A O 1
ATOM 806 N N . GLU A 1 104 ? 2.832 2.439 -13.857 1.00 88.50 104 GLU A N 1
ATOM 807 C CA . GLU A 1 104 ? 4.279 2.500 -14.029 1.00 88.50 104 GLU A CA 1
ATOM 808 C C . GLU A 1 104 ? 4.744 1.512 -15.087 1.00 88.50 104 GLU A C 1
ATOM 810 O O . GLU A 1 104 ? 4.159 0.444 -15.276 1.00 88.50 104 GLU A O 1
ATOM 815 N N . GLU A 1 105 ? 5.835 1.872 -15.756 1.00 91.31 105 GLU A N 1
ATOM 816 C CA . GLU A 1 105 ? 6.487 1.042 -16.757 1.00 91.31 105 GLU A CA 1
ATOM 817 C C . GLU A 1 105 ? 7.867 0.619 -16.252 1.00 91.31 105 GLU A C 1
ATOM 819 O O . GLU A 1 105 ? 8.658 1.433 -15.775 1.00 91.31 105 GLU A O 1
ATOM 824 N N . THR A 1 106 ? 8.174 -0.672 -16.372 1.00 91.38 106 THR A N 1
ATOM 825 C CA . THR A 1 106 ? 9.511 -1.197 -16.075 1.00 91.38 106 THR A CA 1
ATOM 826 C C . THR A 1 106 ? 10.366 -1.123 -17.335 1.00 91.38 106 THR A C 1
ATOM 828 O O . THR A 1 106 ? 10.037 -1.742 -18.345 1.00 91.38 106 THR A O 1
ATOM 831 N N . THR A 1 107 ? 11.471 -0.380 -17.282 1.00 95.19 107 THR A N 1
ATOM 832 C CA . THR A 1 107 ? 12.369 -0.175 -18.427 1.00 95.19 107 THR A CA 1
ATOM 833 C C . THR A 1 107 ? 13.840 -0.172 -18.009 1.00 95.19 107 THR A C 1
ATOM 835 O O . THR A 1 107 ? 14.168 -0.075 -16.826 1.00 95.19 107 THR A O 1
ATOM 838 N N . PHE A 1 108 ? 14.738 -0.272 -18.988 1.00 94.50 108 PHE A N 1
ATOM 839 C CA . PHE A 1 108 ? 16.177 -0.150 -18.779 1.00 94.50 108 PHE A CA 1
ATOM 840 C C . PHE A 1 108 ? 16.627 1.291 -19.004 1.00 94.50 108 PHE A C 1
ATOM 842 O O . PHE A 1 108 ? 16.272 1.921 -19.999 1.00 94.50 108 PHE A O 1
ATOM 849 N N . ILE A 1 109 ? 17.471 1.791 -18.104 1.00 93.81 109 ILE A N 1
ATOM 850 C CA . ILE A 1 109 ? 18.091 3.109 -18.227 1.00 93.81 109 ILE A CA 1
ATOM 851 C C . ILE A 1 109 ? 19.561 2.908 -18.587 1.00 93.81 109 ILE A C 1
ATOM 853 O O . ILE A 1 109 ? 20.298 2.225 -17.877 1.00 93.81 109 ILE A O 1
ATOM 857 N N . THR A 1 110 ? 19.995 3.521 -19.684 1.00 94.38 110 THR A N 1
ATOM 858 C CA . THR A 1 110 ? 21.409 3.634 -20.054 1.00 94.38 110 THR A CA 1
ATOM 859 C C . THR A 1 110 ? 21.839 5.100 -19.982 1.00 94.38 110 THR A C 1
ATOM 861 O O . THR A 1 110 ? 20.993 5.998 -20.070 1.00 94.38 110 THR A O 1
ATOM 864 N N . PRO A 1 111 ? 23.140 5.398 -19.812 1.00 93.44 111 PRO A N 1
ATOM 865 C CA . PRO A 1 111 ? 23.623 6.761 -19.967 1.00 93.44 111 PRO A CA 1
ATOM 866 C C . PRO A 1 111 ? 23.251 7.303 -21.348 1.00 93.44 111 PRO A C 1
ATOM 868 O O . PRO A 1 111 ? 23.355 6.590 -22.349 1.00 93.44 111 PRO A O 1
ATOM 871 N N . LYS A 1 112 ? 22.876 8.585 -21.415 1.00 90.00 112 LYS A N 1
ATOM 872 C CA . LYS A 1 112 ? 22.720 9.270 -22.700 1.00 90.00 112 LYS A CA 1
ATOM 873 C C . LYS A 1 112 ? 24.023 9.096 -23.498 1.00 90.00 112 LYS A C 1
ATOM 875 O O . LYS A 1 112 ? 25.081 9.432 -22.957 1.00 90.00 112 LYS A O 1
ATOM 880 N N . PRO A 1 113 ? 23.980 8.605 -24.753 1.00 86.06 113 PRO A N 1
ATOM 881 C CA . PRO A 1 113 ? 25.178 8.536 -25.576 1.00 86.06 113 PRO A CA 1
ATOM 882 C C . PRO A 1 113 ? 25.840 9.915 -25.637 1.00 86.06 113 PRO 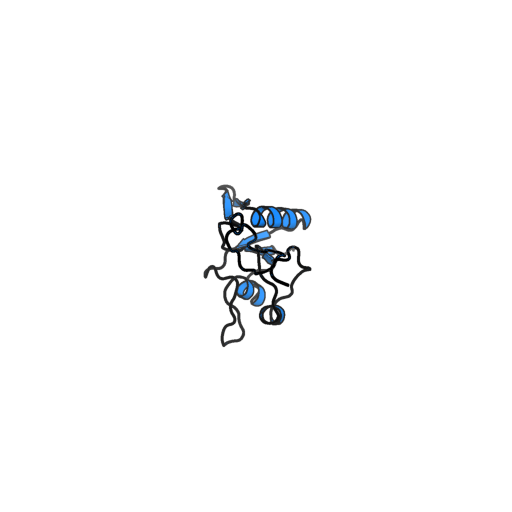A C 1
ATOM 884 O O . PRO A 1 113 ? 25.151 10.930 -25.776 1.00 86.06 113 PRO A O 1
ATOM 887 N N . GLY A 1 114 ? 27.170 9.964 -25.530 1.00 85.38 114 GLY A N 1
ATOM 888 C CA . GLY A 1 114 ? 27.914 11.193 -25.813 1.00 85.38 114 GLY A CA 1
ATOM 889 C C . GLY A 1 114 ? 27.642 11.679 -27.242 1.00 85.38 114 GLY A C 1
ATOM 890 O O . GLY A 1 114 ? 27.021 10.974 -28.034 1.00 85.38 114 GLY A O 1
ATOM 891 N N . ASN A 1 115 ? 28.113 12.875 -27.603 1.00 83.56 115 ASN A N 1
ATOM 892 C CA . ASN A 1 115 ? 27.985 13.367 -28.978 1.00 83.56 115 ASN A CA 1
ATOM 893 C C . ASN A 1 115 ? 28.671 12.393 -29.956 1.00 83.56 115 ASN A C 1
ATOM 895 O O . ASN A 1 115 ? 29.891 12.428 -30.120 1.00 83.56 115 ASN A O 1
ATOM 899 N N . ILE A 1 116 ? 27.892 11.523 -30.605 1.00 77.38 116 ILE A N 1
ATOM 900 C CA . ILE A 1 116 ? 28.380 10.628 -31.652 1.00 77.38 116 ILE A CA 1
ATOM 901 C C . ILE A 1 116 ? 28.580 11.498 -32.890 1.00 77.38 116 ILE A C 1
ATOM 903 O O . ILE A 1 116 ? 27.611 11.921 -33.522 1.00 77.38 116 ILE A O 1
ATOM 907 N N . LYS A 1 117 ? 29.836 11.802 -33.236 1.00 73.31 117 LYS A N 1
ATOM 908 C CA . LYS A 1 117 ? 30.125 12.362 -34.558 1.00 73.31 117 LYS A CA 1
ATOM 909 C C . LYS A 1 117 ? 29.698 11.319 -35.586 1.00 73.31 117 LYS A C 1
ATOM 911 O O . LYS A 1 117 ? 30.189 10.194 -35.567 1.00 73.31 117 LYS A O 1
ATOM 916 N N . SER A 1 118 ? 28.750 11.683 -36.443 1.00 71.56 118 SER A N 1
ATOM 917 C CA . SER A 1 118 ? 28.362 10.846 -37.570 1.00 71.56 118 SER A CA 1
ATOM 918 C C . SER A 1 118 ? 29.582 10.627 -38.466 1.00 71.56 118 SER A C 1
ATOM 920 O O . SER A 1 118 ? 30.139 11.590 -38.986 1.00 71.56 118 SER A O 1
ATOM 922 N N . ASN A 1 119 ? 29.981 9.368 -38.656 1.00 67.94 119 ASN A N 1
ATOM 923 C CA . ASN A 1 119 ? 30.956 8.973 -39.679 1.00 67.94 119 ASN A CA 1
ATOM 924 C C . ASN A 1 119 ? 30.287 8.758 -41.049 1.00 67.94 119 ASN A C 1
ATOM 926 O O . ASN A 1 119 ? 30.872 8.133 -41.931 1.00 67.94 119 ASN A O 1
ATOM 930 N N . PHE A 1 120 ? 29.047 9.224 -41.233 1.00 70.12 120 PHE A N 1
ATOM 931 C CA . PHE A 1 120 ? 28.352 9.111 -42.507 1.00 70.12 120 PHE A CA 1
ATOM 932 C C . PHE A 1 120 ? 29.028 10.034 -43.530 1.00 70.12 120 PHE A C 1
ATOM 934 O O . PHE A 1 120 ? 28.804 11.243 -43.525 1.00 70.12 120 PHE A O 1
ATOM 941 N N . SER A 1 121 ? 29.876 9.461 -44.389 1.00 69.62 121 SER A N 1
ATOM 942 C CA . SER A 1 121 ? 30.378 10.130 -45.589 1.00 69.62 121 SER A CA 1
ATOM 943 C C . SER A 1 121 ? 29.477 9.767 -46.772 1.00 69.62 121 SER A C 1
ATOM 945 O O . SER A 1 121 ? 29.418 8.593 -47.132 1.00 69.62 121 SER A O 1
ATOM 947 N N . PRO A 1 122 ? 28.797 10.731 -47.420 1.00 62.41 122 PRO A N 1
ATOM 948 C CA . PRO A 1 122 ? 28.003 10.472 -48.624 1.00 62.41 122 PRO A CA 1
ATOM 949 C C . PRO A 1 122 ? 28.830 10.063 -49.858 1.00 62.41 122 PRO A C 1
ATOM 951 O O . PRO A 1 122 ? 28.258 9.785 -50.904 1.00 62.41 122 PRO A O 1
ATOM 954 N N . SER A 1 123 ? 30.164 10.071 -49.779 1.00 62.62 123 SER A N 1
ATOM 955 C CA . SER A 1 123 ? 31.063 10.041 -50.940 1.00 62.62 123 SER A CA 1
ATOM 956 C C . SER A 1 123 ? 31.500 8.642 -51.408 1.00 62.62 123 SER A C 1
ATOM 958 O O . SER A 1 123 ? 32.564 8.526 -52.010 1.00 62.62 123 SER A O 1
ATOM 960 N N . SER A 1 124 ? 30.758 7.577 -51.095 1.00 56.22 124 SER A N 1
ATOM 961 C CA . SER A 1 124 ? 31.128 6.190 -51.444 1.00 56.22 124 SER A CA 1
ATOM 962 C C . SER A 1 124 ? 30.083 5.448 -52.289 1.00 56.22 124 SER A C 1
ATOM 964 O O . SER A 1 124 ? 29.969 4.229 -52.178 1.00 56.22 124 SER A O 1
ATOM 966 N N . PHE A 1 125 ? 29.351 6.172 -53.137 1.00 54.66 125 PHE A N 1
ATOM 967 C CA . PHE A 1 125 ? 28.565 5.608 -54.239 1.00 54.66 125 PHE A CA 1
ATOM 968 C C . PHE A 1 125 ? 29.086 6.130 -55.575 1.00 54.66 125 PHE A C 1
ATOM 970 O O . PHE A 1 125 ? 29.409 7.339 -55.633 1.00 54.66 125 PHE A O 1
#

Radius of gyration: 21.9 Å; chains: 1; bounding box: 53×37×76 Å

InterPro domains:
  IPR019594 Ionotropic glutamate receptor, L-glutamate and glycine-binding domain [PF10613] (17-113)
  IPR019594 Ionotropic glutamate receptor, L-glutamate and glycine-binding domain [SM00918] (16-75)
  IPR052192 Ionotropic receptor [PTHR42643] (17-117)

Sequence (125 aa):
MKQKTFVVVSPMELLMHVNRKGNGDVQLEGCEGKFLQIVLEALRIQYEIVVSKDLLYGEPLPDGNFTGMIGMVQRGEADLTGGYLTMNEVRSKVVNFSIPYLIEETTFITPKPGNIKSNFSPSSF

Foldseek 3Di:
DADAAEEEEQPPVQAWDWDQDPVRDIQIDHPFRVVVVVVCVVVVGHYDYDYFPVNDCWDADPVRAIHGPLNCCLVVVGVYYTDDHDDDPSSVVRDDDDPDPDDDDDDDDDPDDDPDDDPDDPPDD